Protein AF-A0A918I9G7-F1 (afdb_monomer_lite)

Secondary structure (DSSP, 8-state):
--GGG-TT----GGGTT----PPTT--STTS--HHHHHHHHHT-SSPP-

Structure (mmCIF, N/CA/C/O backbone):
data_AF-A0A918I9G7-F1
#
_entry.id   AF-A0A918I9G7-F1
#
loop_
_atom_site.group_PDB
_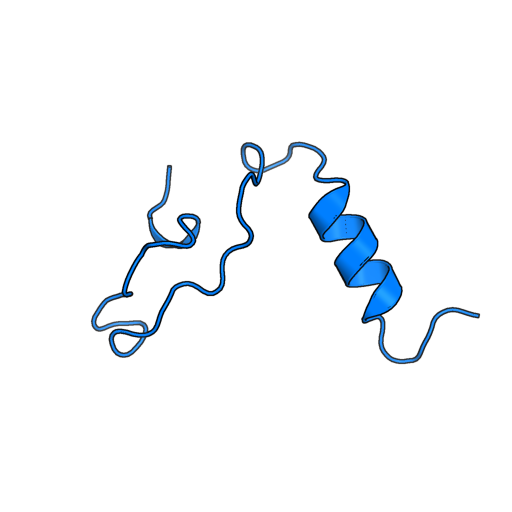atom_site.id
_atom_site.type_symbol
_atom_site.label_atom_id
_atom_site.label_alt_id
_atom_site.label_comp_id
_atom_site.label_asym_id
_atom_site.label_entity_id
_atom_site.label_seq_id
_atom_site.pdbx_PDB_ins_code
_atom_site.Cartn_x
_atom_site.Cartn_y
_atom_site.Cartn_z
_atom_site.occupancy
_atom_site.B_iso_or_equiv
_atom_site.auth_seq_id
_atom_site.auth_comp_id
_atom_site.auth_asym_id
_atom_site.auth_atom_id
_atom_site.pdbx_PDB_model_num
ATOM 1 N N . MET A 1 1 ? -3.135 4.762 -15.767 1.00 75.31 1 MET A N 1
ATOM 2 C CA . MET A 1 1 ? -2.584 3.679 -14.930 1.00 75.31 1 MET A CA 1
ATOM 3 C C . MET A 1 1 ? -1.112 3.962 -14.737 1.00 75.31 1 MET A C 1
ATOM 5 O O . MET A 1 1 ? -0.403 4.044 -15.733 1.00 75.31 1 MET A O 1
ATOM 9 N N . ASP A 1 2 ? -0.679 4.192 -13.501 1.00 92.00 2 ASP A N 1
ATOM 10 C CA . ASP A 1 2 ? 0.749 4.239 -13.188 1.00 92.00 2 ASP A CA 1
ATOM 11 C C . ASP A 1 2 ? 1.306 2.805 -13.158 1.00 92.00 2 ASP A C 1
ATOM 13 O O . ASP A 1 2 ? 0.644 1.905 -12.637 1.00 92.00 2 ASP A O 1
ATOM 17 N N . ARG A 1 3 ? 2.487 2.562 -13.747 1.00 93.44 3 ARG A N 1
ATOM 18 C CA . ARG A 1 3 ? 3.045 1.198 -13.828 1.00 93.44 3 ARG A CA 1
ATOM 19 C C . ARG A 1 3 ? 3.529 0.662 -12.482 1.00 93.44 3 ARG A C 1
ATOM 21 O O . ARG A 1 3 ? 3.627 -0.550 -12.346 1.00 93.44 3 ARG A O 1
ATOM 28 N N . MET A 1 4 ? 3.762 1.498 -11.468 1.00 95.81 4 MET A N 1
ATOM 29 C CA . MET A 1 4 ? 4.029 0.993 -10.114 1.00 95.81 4 MET A CA 1
ATOM 30 C C . MET A 1 4 ? 2.787 0.376 -9.465 1.00 95.81 4 MET A C 1
ATOM 32 O O . MET A 1 4 ? 2.911 -0.293 -8.447 1.00 95.81 4 MET A O 1
ATOM 36 N N . CYS A 1 5 ? 1.597 0.532 -10.055 1.00 96.06 5 CYS A N 1
ATOM 37 C CA . CYS A 1 5 ? 0.396 -0.199 -9.649 1.00 96.06 5 CYS A CA 1
ATOM 38 C C . CYS A 1 5 ? 0.220 -1.543 -10.380 1.00 96.06 5 CYS A C 1
ATOM 40 O O . CYS A 1 5 ? -0.713 -2.277 -10.062 1.00 96.06 5 CYS A O 1
ATOM 42 N N . ASP A 1 6 ? 1.074 -1.869 -11.356 1.00 96.00 6 ASP A N 1
ATOM 43 C CA . ASP A 1 6 ? 1.019 -3.131 -12.095 1.00 96.00 6 ASP A CA 1
ATOM 44 C C . ASP A 1 6 ? 1.873 -4.197 -11.381 1.00 96.00 6 ASP A C 1
ATOM 46 O O . ASP A 1 6 ? 3.087 -4.007 -11.241 1.00 96.00 6 ASP A O 1
ATOM 50 N N . PRO A 1 7 ? 1.289 -5.324 -10.930 1.00 95.69 7 PRO A N 1
ATOM 51 C CA . PRO A 1 7 ? 2.021 -6.394 -10.247 1.00 95.69 7 PRO A CA 1
ATOM 52 C C . PRO A 1 7 ? 3.080 -7.075 -11.128 1.00 95.69 7 PRO A C 1
ATOM 54 O O . PRO A 1 7 ? 3.963 -7.743 -10.601 1.00 95.69 7 PRO A O 1
ATOM 57 N N . THR A 1 8 ? 3.004 -6.927 -12.454 1.00 96.56 8 THR A N 1
ATOM 58 C CA . THR A 1 8 ? 3.979 -7.477 -13.409 1.00 96.56 8 THR A CA 1
ATOM 59 C C . THR A 1 8 ? 5.105 -6.501 -13.745 1.00 96.56 8 THR A C 1
ATOM 61 O O . THR A 1 8 ? 6.035 -6.850 -14.473 1.00 96.56 8 THR A O 1
ATOM 64 N N . HIS A 1 9 ? 5.061 -5.278 -13.211 1.00 96.00 9 HIS A N 1
ATOM 65 C CA . HIS A 1 9 ? 6.097 -4.293 -13.468 1.00 96.00 9 HIS A CA 1
ATOM 66 C C . HIS A 1 9 ? 7.395 -4.645 -12.734 1.00 96.00 9 HIS A C 1
ATOM 68 O O . HIS A 1 9 ? 7.447 -4.694 -11.505 1.00 96.00 9 HIS A O 1
ATOM 74 N N . THR A 1 10 ? 8.463 -4.813 -13.513 1.00 95.94 10 THR A N 1
ATOM 75 C CA . THR A 1 10 ? 9.820 -5.161 -13.064 1.00 95.94 10 THR A CA 1
ATOM 76 C C . THR A 1 10 ? 10.628 -3.961 -12.553 1.00 95.94 10 THR A C 1
ATOM 78 O O . THR A 1 10 ? 11.851 -4.003 -12.540 1.00 95.94 10 THR A O 1
ATOM 81 N N . GLY A 1 11 ? 9.962 -2.867 -12.183 1.00 94.75 11 GLY A N 1
ATOM 82 C CA . GLY A 1 11 ? 10.606 -1.696 -11.599 1.00 94.75 11 GLY A CA 1
ATOM 83 C C . GLY A 1 11 ? 11.278 -0.747 -12.588 1.00 94.75 11 GLY A C 1
ATOM 84 O O . GLY A 1 11 ? 11.046 -0.758 -13.798 1.00 94.75 11 GLY A O 1
ATOM 85 N N . ASN A 1 12 ? 12.078 0.148 -12.015 1.00 94.75 12 ASN A N 1
ATOM 86 C CA . ASN A 1 12 ? 12.940 1.084 -12.723 1.00 94.75 12 ASN A CA 1
ATOM 87 C C . ASN A 1 12 ? 14.148 1.440 -11.842 1.00 94.75 12 ASN A C 1
ATOM 89 O O . ASN A 1 12 ? 14.176 1.110 -10.654 1.00 94.75 12 ASN A O 1
ATOM 93 N N . ALA A 1 13 ? 15.085 2.220 -12.380 1.00 96.75 13 ALA A N 1
ATOM 94 C CA . ALA A 1 13 ? 16.284 2.650 -11.660 1.00 96.75 13 ALA A CA 1
ATOM 95 C C . ALA A 1 13 ? 16.014 3.357 -10.310 1.00 96.75 13 ALA A C 1
ATOM 97 O O . ALA A 1 13 ? 16.847 3.291 -9.412 1.00 96.75 13 ALA A O 1
ATOM 98 N N . ARG A 1 14 ? 14.853 4.007 -10.118 1.00 95.31 14 ARG A N 1
ATOM 99 C CA . ARG A 1 14 ? 14.490 4.650 -8.833 1.00 95.31 14 ARG A CA 1
ATOM 100 C C . ARG A 1 14 ? 14.087 3.636 -7.763 1.00 95.31 14 ARG A C 1
ATOM 102 O O . ARG A 1 14 ? 14.224 3.922 -6.581 1.00 95.31 14 ARG A O 1
ATOM 109 N N . ALA A 1 15 ? 13.584 2.480 -8.183 1.00 94.00 15 ALA A N 1
ATOM 110 C CA . ALA A 1 15 ? 13.246 1.346 -7.329 1.00 94.00 15 ALA A CA 1
ATOM 111 C C . AL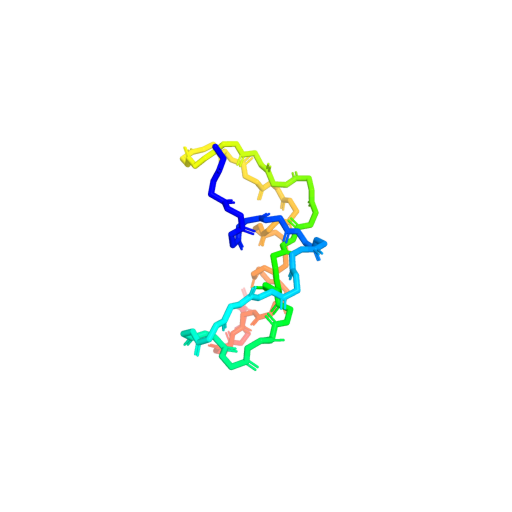A A 1 15 ? 14.313 0.237 -7.396 1.00 94.00 15 ALA A C 1
ATOM 113 O O . ALA A 1 15 ? 14.027 -0.906 -7.041 1.00 94.00 15 ALA A O 1
ATOM 114 N N . ASN A 1 16 ? 15.524 0.552 -7.879 1.00 95.62 16 ASN A N 1
ATOM 115 C CA . ASN A 1 16 ? 16.613 -0.412 -8.061 1.00 95.62 16 ASN A CA 1
ATOM 116 C C . ASN A 1 16 ? 16.172 -1.662 -8.856 1.00 95.62 16 ASN A C 1
ATOM 118 O O . ASN A 1 16 ? 16.477 -2.787 -8.468 1.00 95.62 16 ASN A O 1
ATOM 122 N N . ASP A 1 17 ? 15.359 -1.446 -9.897 1.00 95.62 17 ASP A N 1
ATOM 123 C CA . ASP A 1 17 ? 14.772 -2.480 -10.765 1.00 95.62 17 ASP A CA 1
ATOM 124 C C . ASP A 1 17 ? 14.040 -3.603 -10.000 1.00 95.62 17 ASP A C 1
ATOM 126 O O . ASP A 1 17 ? 13.987 -4.759 -10.416 1.00 95.62 17 ASP A O 1
ATOM 130 N N . SER A 1 18 ? 13.456 -3.253 -8.850 1.00 96.94 18 SER A N 1
ATOM 131 C CA . SER A 1 18 ? 12.654 -4.169 -8.039 1.00 96.94 18 SER A CA 1
ATOM 132 C C . SER A 1 18 ? 11.220 -4.271 -8.558 1.00 96.94 18 SER A C 1
ATOM 134 O O . SER A 1 18 ? 10.636 -3.284 -9.008 1.00 96.94 18 SER A O 1
ATOM 136 N N . MET A 1 19 ? 10.615 -5.454 -8.413 1.00 97.12 19 MET A N 1
ATOM 137 C CA . MET A 1 19 ? 9.180 -5.662 -8.642 1.00 97.12 19 MET A CA 1
ATOM 138 C C . MET A 1 19 ? 8.336 -4.653 -7.847 1.00 97.12 19 MET A C 1
ATOM 140 O O . MET A 1 19 ? 8.651 -4.347 -6.698 1.00 97.12 19 MET A O 1
ATOM 144 N N . SER A 1 20 ? 7.228 -4.188 -8.429 1.00 95.81 20 SER A N 1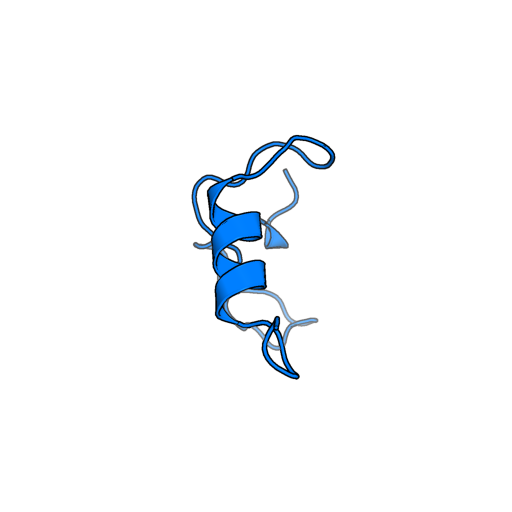
ATOM 145 C CA . SER A 1 20 ? 6.379 -3.139 -7.834 1.00 95.81 20 SER A CA 1
ATOM 146 C C . SER A 1 20 ? 5.776 -3.493 -6.467 1.00 95.81 20 SER A C 1
ATOM 148 O O . SER A 1 20 ? 5.438 -2.604 -5.687 1.00 95.81 20 SER A O 1
ATOM 150 N N . GLY A 1 21 ? 5.589 -4.787 -6.179 1.00 95.62 21 GLY A N 1
ATOM 151 C CA . GLY A 1 21 ? 4.901 -5.255 -4.972 1.00 95.62 21 GLY A CA 1
ATOM 152 C C . GLY A 1 21 ? 3.409 -4.894 -4.931 1.00 95.62 21 GLY A C 1
ATOM 153 O O . GLY A 1 21 ? 2.772 -5.026 -3.882 1.00 95.62 21 GLY A O 1
ATOM 154 N N . ALA A 1 22 ? 2.843 -4.429 -6.050 1.00 96.62 22 ALA A N 1
ATOM 155 C CA . ALA A 1 22 ? 1.435 -4.079 -6.148 1.00 96.62 22 ALA A CA 1
ATOM 156 C C . ALA A 1 22 ? 0.546 -5.324 -6.036 1.00 96.62 22 ALA A C 1
ATOM 158 O O . ALA A 1 22 ? 0.897 -6.414 -6.490 1.00 96.62 22 ALA A O 1
ATOM 159 N N . LEU A 1 23 ? -0.638 -5.160 -5.444 1.00 95.12 23 LEU A N 1
ATOM 160 C CA . LEU A 1 23 ? -1.634 -6.227 -5.437 1.00 95.12 23 LEU A CA 1
ATOM 161 C C . LEU A 1 23 ? -2.328 -6.315 -6.802 1.00 95.12 23 LEU A C 1
ATOM 163 O O . LEU A 1 23 ? -2.676 -5.277 -7.371 1.00 95.12 23 LEU A O 1
ATOM 167 N N . PRO A 1 24 ? -2.598 -7.530 -7.307 1.00 94.75 24 PRO A N 1
ATOM 168 C CA . PRO A 1 24 ? -3.381 -7.699 -8.520 1.00 94.75 24 PRO A CA 1
ATOM 169 C C . PRO A 1 24 ? -4.830 -7.241 -8.315 1.00 94.75 24 PRO A C 1
ATOM 171 O O . PRO A 1 24 ? -5.357 -7.267 -7.201 1.00 94.75 24 PRO A O 1
ATOM 174 N N . ASN A 1 25 ? -5.491 -6.874 -9.416 1.00 93.19 25 ASN A N 1
ATOM 175 C CA . ASN A 1 25 ? -6.911 -6.497 -9.453 1.00 93.19 25 ASN A CA 1
ATOM 176 C C . ASN A 1 25 ? -7.274 -5.316 -8.533 1.00 93.19 25 ASN A C 1
ATOM 178 O O . ASN A 1 25 ? -8.395 -5.231 -8.026 1.00 93.19 25 ASN A O 1
ATOM 182 N N . ALA A 1 26 ? -6.331 -4.399 -8.300 1.00 94.75 26 ALA A N 1
ATOM 183 C CA . ALA A 1 26 ? -6.618 -3.164 -7.589 1.00 94.75 26 ALA A CA 1
ATOM 184 C C . ALA A 1 26 ? -7.548 -2.263 -8.432 1.00 94.75 26 ALA A C 1
ATOM 186 O O . ALA A 1 26 ? -7.331 -2.118 -9.638 1.00 94.75 26 ALA A O 1
ATOM 187 N N . PRO A 1 27 ? -8.582 -1.653 -7.826 1.00 95.56 27 PRO A N 1
ATOM 188 C CA . PRO A 1 27 ? -9.431 -0.698 -8.523 1.00 95.56 27 PRO A CA 1
ATOM 189 C C . PRO A 1 27 ? -8.691 0.633 -8.735 1.00 95.56 27 PRO A C 1
ATOM 191 O O . PRO A 1 27 ? -7.586 0.839 -8.230 1.00 95.56 27 PRO A O 1
ATOM 194 N N . LEU A 1 28 ? -9.318 1.561 -9.463 1.00 95.00 28 LEU A N 1
ATOM 195 C CA . LEU A 1 28 ? -8.798 2.923 -9.605 1.00 95.00 28 LEU A CA 1
ATOM 196 C C . LEU A 1 28 ? -8.614 3.594 -8.236 1.00 95.00 28 LEU A C 1
ATOM 198 O O . LEU A 1 28 ? -9.374 3.349 -7.297 1.00 95.00 28 LEU A O 1
ATOM 202 N N . SER A 1 29 ? -7.617 4.471 -8.135 1.00 94.44 29 SER A N 1
ATOM 203 C CA . SER A 1 29 ? -7.318 5.205 -6.905 1.00 94.44 29 SER A CA 1
ATOM 204 C C . SER A 1 29 ? -8.562 5.897 -6.341 1.00 94.44 29 SER A C 1
ATOM 206 O O . SER A 1 29 ? -9.301 6.553 -7.070 1.00 94.44 29 SER A O 1
ATOM 208 N N . GLY A 1 30 ? -8.788 5.742 -5.035 1.00 94.69 30 GLY A N 1
ATOM 209 C CA . GLY A 1 30 ? -9.964 6.272 -4.335 1.00 94.69 30 GLY A CA 1
ATOM 210 C C . GLY A 1 30 ? -11.171 5.328 -4.304 1.00 94.69 30 GLY A C 1
ATOM 211 O O . GLY A 1 30 ? -12.061 5.523 -3.482 1.00 94.69 30 GLY A O 1
ATOM 212 N N . HIS A 1 31 ? -11.196 4.273 -5.123 1.00 97.06 31 HIS A N 1
ATOM 213 C CA . HIS A 1 31 ? -12.233 3.246 -5.037 1.00 97.06 31 HIS A CA 1
ATOM 214 C C . HIS A 1 31 ? -11.926 2.221 -3.942 1.00 97.06 31 HIS A C 1
ATOM 216 O O . HIS A 1 31 ? -10.773 1.918 -3.623 1.00 97.06 31 HIS A O 1
ATOM 222 N N . TRP A 1 32 ? -12.989 1.643 -3.386 1.00 96.62 32 TRP A N 1
ATOM 223 C CA . TRP A 1 32 ? -12.885 0.624 -2.351 1.00 96.62 32 TRP A CA 1
ATOM 224 C C . TRP A 1 32 ? -12.232 -0.664 -2.866 1.00 96.62 32 TRP A C 1
ATOM 226 O O . TRP A 1 32 ? -12.696 -1.265 -3.834 1.00 96.62 32 TRP A O 1
ATOM 236 N N . SER A 1 33 ? -11.198 -1.130 -2.160 1.00 96.75 33 SER A N 1
ATOM 237 C CA . SER A 1 33 ? -10.538 -2.413 -2.416 1.00 96.75 33 SER A CA 1
ATOM 238 C C . SER A 1 33 ? -10.716 -3.354 -1.228 1.00 96.75 33 SER A C 1
ATOM 240 O O . SER A 1 33 ? -9.962 -3.309 -0.253 1.00 96.75 33 SER A O 1
ATOM 242 N N . SER A 1 34 ? -11.708 -4.244 -1.326 1.00 96.00 34 SER A N 1
ATOM 243 C CA . SER A 1 34 ? -12.002 -5.231 -0.279 1.00 96.00 34 SER A CA 1
ATOM 244 C C . SER A 1 34 ? -10.795 -6.133 0.018 1.00 96.00 34 SER A C 1
ATOM 246 O O . SER A 1 34 ? -10.434 -6.318 1.179 1.00 96.00 34 SER A O 1
ATOM 248 N N . ALA A 1 35 ? -10.101 -6.619 -1.019 1.00 95.75 35 ALA A N 1
ATOM 249 C CA . ALA A 1 35 ? -8.938 -7.495 -0.861 1.00 95.75 35 ALA A CA 1
ATOM 250 C C . ALA A 1 35 ? -7.781 -6.810 -0.111 1.00 95.75 35 ALA A C 1
ATOM 252 O O . ALA A 1 35 ? -7.210 -7.395 0.815 1.00 95.75 35 ALA A O 1
ATOM 253 N N . ARG A 1 36 ? -7.465 -5.550 -0.459 1.00 95.06 36 ARG A N 1
ATOM 254 C CA . ARG A 1 36 ? -6.431 -4.773 0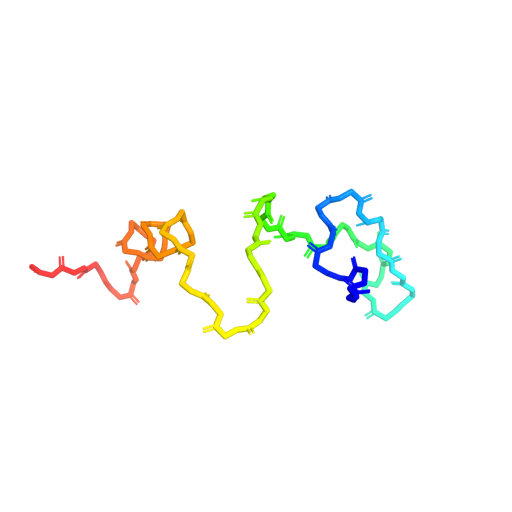.241 1.00 95.06 36 ARG A CA 1
ATOM 255 C C . ARG A 1 36 ? -6.820 -4.525 1.693 1.00 95.06 36 ARG A C 1
ATOM 257 O O . ARG A 1 36 ? -5.980 -4.701 2.570 1.00 95.06 36 ARG A O 1
ATOM 264 N N . PHE A 1 37 ? -8.071 -4.148 1.950 1.00 96.69 37 PHE A N 1
ATOM 265 C CA . PHE A 1 37 ? -8.550 -3.909 3.309 1.00 96.69 37 PHE A CA 1
ATOM 266 C C . PHE A 1 37 ? -8.442 -5.163 4.178 1.00 96.69 37 PHE A C 1
ATOM 268 O O . PHE A 1 37 ? -7.862 -5.114 5.258 1.00 96.69 37 PHE A O 1
ATOM 275 N N . GLN A 1 38 ? -8.905 -6.314 3.687 1.00 96.69 38 GLN A N 1
ATOM 276 C CA . GLN A 1 38 ? -8.793 -7.569 4.428 1.00 96.69 38 GLN A CA 1
ATOM 277 C C . GLN A 1 38 ? -7.329 -7.940 4.724 1.00 96.69 38 GLN A C 1
ATOM 279 O O . GLN A 1 38 ? -7.035 -8.444 5.804 1.00 96.69 38 GLN A O 1
ATOM 284 N N . GLN A 1 39 ? -6.398 -7.682 3.797 1.00 95.81 39 GLN A N 1
ATOM 285 C CA . GLN A 1 39 ? -4.969 -7.898 4.047 1.00 95.81 39 GLN A CA 1
ATOM 286 C C . GLN A 1 39 ? -4.421 -6.973 5.133 1.00 95.81 39 GLN A C 1
ATOM 288 O O . GLN A 1 39 ? -3.648 -7.430 5.969 1.00 95.81 39 GLN A O 1
ATOM 293 N N . LEU A 1 40 ? -4.834 -5.704 5.148 1.00 97.19 40 LEU A N 1
ATOM 294 C CA . LEU A 1 40 ? -4.444 -4.762 6.197 1.00 97.19 40 LEU A CA 1
ATOM 295 C C . LEU A 1 40 ? -4.983 -5.188 7.565 1.00 97.19 40 LEU A C 1
ATOM 297 O O . LEU A 1 40 ? -4.225 -5.186 8.525 1.00 97.19 40 LEU A O 1
ATOM 301 N N . MET A 1 41 ? -6.244 -5.623 7.644 1.00 97.25 41 MET A N 1
ATOM 302 C CA . MET A 1 41 ? -6.842 -6.114 8.893 1.00 97.25 41 MET A CA 1
ATOM 303 C C . MET A 1 41 ? -6.103 -7.339 9.445 1.00 97.25 41 MET A C 1
ATOM 305 O O . MET A 1 41 ? -5.870 -7.428 10.645 1.00 97.25 41 MET A O 1
ATOM 309 N N . ARG A 1 42 ? -5.695 -8.271 8.572 1.00 97.12 42 ARG A N 1
ATOM 310 C CA . ARG A 1 42 ? -4.917 -9.458 8.970 1.00 97.12 42 ARG A CA 1
ATOM 311 C C . ARG A 1 42 ? -3.492 -9.129 9.410 1.00 97.12 42 ARG A C 1
ATOM 313 O O . ARG A 1 42 ? -2.962 -9.807 10.279 1.00 97.12 42 ARG A O 1
ATOM 320 N N . ASN A 1 43 ? -2.879 -8.120 8.795 1.00 97.38 43 ASN A N 1
ATOM 321 C CA . ASN A 1 43 ? -1.479 -7.763 9.019 1.00 97.38 43 ASN A CA 1
ATOM 322 C C . ASN A 1 43 ? -1.323 -6.558 9.964 1.00 97.38 43 ASN A C 1
ATOM 324 O O . ASN A 1 43 ? -0.254 -5.947 10.000 1.00 97.38 43 ASN A O 1
ATOM 328 N N . ALA A 1 44 ? -2.382 -6.179 10.682 1.00 98.00 44 ALA A N 1
ATOM 329 C CA . ALA A 1 44 ? -2.355 -5.067 11.619 1.00 98.00 44 ALA A CA 1
ATOM 330 C C . ALA A 1 44 ? -1.367 -5.356 12.75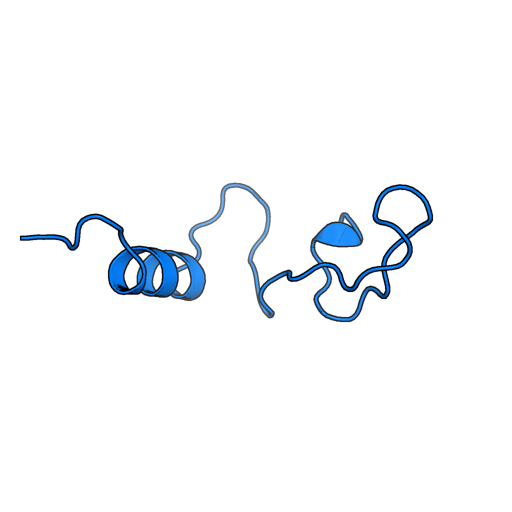9 1.00 98.00 44 ALA A C 1
ATOM 332 O O . ALA A 1 44 ? -1.383 -6.441 13.343 1.00 98.00 44 ALA A O 1
ATOM 333 N N . TYR A 1 45 ? -0.509 -4.381 13.065 1.00 95.69 45 TYR A N 1
ATOM 334 C CA . TYR A 1 45 ? 0.438 -4.477 14.169 1.00 95.69 45 TYR A CA 1
ATOM 335 C C . TYR A 1 45 ? 0.481 -3.167 14.981 1.00 95.69 45 TYR A C 1
ATOM 337 O O . TYR A 1 45 ? 0.783 -2.123 14.395 1.00 95.69 45 TYR A O 1
ATOM 345 N N . PRO A 1 46 ? 0.213 -3.196 16.306 1.00 94.31 46 PRO A N 1
ATOM 346 C CA . PR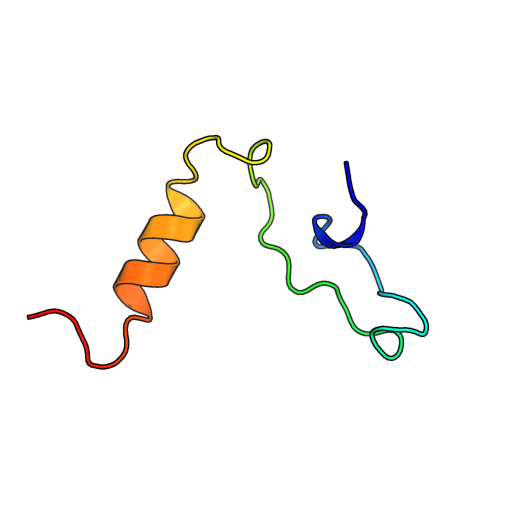O A 1 46 ? -0.215 -4.366 17.086 1.00 94.31 46 PRO A CA 1
ATOM 347 C C . PRO A 1 46 ? -1.545 -4.946 16.572 1.00 94.31 46 PRO A C 1
ATOM 349 O O . PRO A 1 46 ? -2.281 -4.272 15.850 1.00 94.31 46 PRO A O 1
ATOM 352 N N . SER A 1 47 ? -1.817 -6.217 16.880 1.00 94.38 47 SER A N 1
ATOM 353 C CA . SER A 1 47 ? -3.033 -6.880 16.403 1.00 94.38 47 SER A CA 1
ATOM 354 C C . SER A 1 47 ? -4.282 -6.182 16.936 1.00 94.38 47 SER A C 1
ATOM 356 O O . SER A 1 47 ? -4.280 -5.653 18.047 1.00 94.38 47 SER A O 1
ATOM 358 N N . LEU A 1 48 ? -5.350 -6.207 16.143 1.00 90.75 48 LEU A N 1
ATOM 359 C CA . LEU A 1 48 ? -6.649 -5.667 16.533 1.00 90.75 48 LEU A CA 1
ATOM 360 C C . LEU A 1 48 ? -7.243 -6.507 17.674 1.00 90.75 48 LEU A C 1
ATOM 362 O O . LEU A 1 48 ? -7.083 -7.729 17.676 1.00 90.75 48 LEU A O 1
ATOM 366 N N . SER A 1 49 ? -7.893 -5.835 18.624 1.00 84.88 49 SER A N 1
ATOM 367 C CA . SER A 1 49 ? -8.542 -6.444 19.794 1.00 84.88 49 SER A CA 1
ATOM 368 C C . SER A 1 49 ? -9.963 -6.911 19.509 1.00 84.88 49 SER A C 1
ATOM 370 O O . SER A 1 49 ? -10.652 -6.237 18.707 1.00 84.88 49 SER A O 1
#

Radius of gyration: 13.32 Å; chains: 1; bounding box: 30×16×35 Å

Organism: NCBI:txid66887

pLDDT: mean 94.95, std 3.49, range [75.31, 98.0]

Foldseek 3Di:
DDCLQPQPQQDDVVVPSHGSPHDPPDDPPPDDDPVVVVVCQVPPPVHDD

Sequence (49 aa):
MDRMCDPTHTGNARANDSMSGALPNAPLSGHWSSARFQQLMRNAYPSLS

InterPro domains:
  IPR036434 1, 4-beta cellobiohydrolase superfamily [G3DSA:3.20.20.40] (1-48)
  IPR036434 1, 4-beta cellobiohydrolase superfamily [SSF51989] (22-48)